Protein AF-A0A7G1KZ80-F1 (afdb_monomer_lite)

pLDDT: mean 76.05, std 14.88, range [41.44, 90.31]

Organism: Aeromonas hydrophila (NCBI:txid644)

Structure (mmCIF, N/CA/C/O backbone):
data_AF-A0A7G1KZ80-F1
#
_entry.id   AF-A0A7G1KZ80-F1
#
loop_
_atom_site.group_PDB
_atom_site.id
_atom_site.type_symbol
_atom_site.label_atom_id
_atom_site.label_alt_id
_atom_site.label_comp_id
_atom_site.label_asym_id
_atom_site.label_entity_id
_atom_site.label_seq_id
_atom_site.pdbx_PDB_ins_code
_atom_site.Cartn_x
_atom_site.Cartn_y
_atom_site.Cartn_z
_atom_site.occupancy
_atom_site.B_iso_or_equiv
_atom_site.auth_seq_id
_atom_site.auth_comp_id
_atom_site.auth_asym_id
_atom_site.auth_atom_id
_atom_site.pdbx_PDB_model_num
ATOM 1 N N . VAL A 1 1 ? 19.749 -8.687 -19.217 1.00 56.44 1 VAL A N 1
ATOM 2 C CA . VAL A 1 1 ? 18.549 -9.549 -19.076 1.00 56.44 1 VAL A CA 1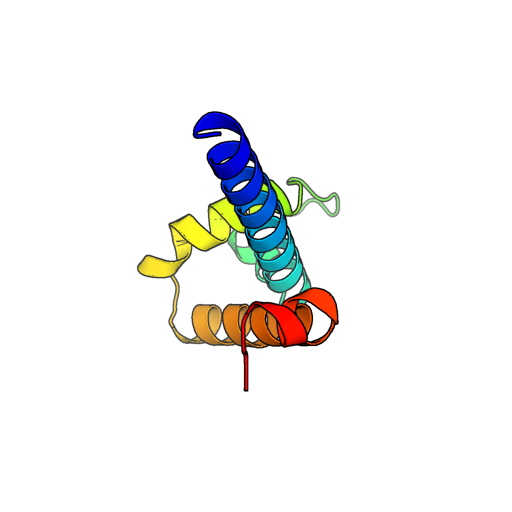
ATOM 3 C C . VAL A 1 1 ? 18.122 -9.828 -17.625 1.00 56.44 1 VAL A C 1
ATOM 5 O O . VAL A 1 1 ? 16.946 -9.660 -17.337 1.00 56.44 1 VAL A O 1
ATOM 8 N N . ARG A 1 2 ? 18.990 -10.240 -16.672 1.00 65.31 2 ARG A N 1
ATOM 9 C CA . ARG A 1 2 ? 18.558 -10.427 -15.254 1.00 65.31 2 ARG A CA 1
ATOM 10 C C . ARG A 1 2 ? 18.270 -9.113 -14.509 1.00 65.31 2 ARG A C 1
ATOM 12 O O . ARG A 1 2 ? 17.324 -9.050 -13.733 1.00 65.31 2 ARG A O 1
ATOM 19 N N . ARG A 1 3 ? 19.068 -8.077 -14.773 1.00 73.62 3 ARG A N 1
ATOM 20 C CA . ARG A 1 3 ? 18.995 -6.765 -14.112 1.00 73.62 3 ARG A CA 1
ATOM 21 C C . ARG A 1 3 ? 17.747 -5.966 -14.507 1.00 73.62 3 ARG A C 1
ATOM 23 O O . ARG A 1 3 ? 17.120 -5.344 -13.661 1.00 73.62 3 ARG A O 1
ATOM 30 N N . ASP A 1 4 ? 17.346 -6.070 -15.768 1.00 78.31 4 ASP A N 1
ATOM 31 C CA . ASP A 1 4 ? 16.205 -5.338 -16.334 1.00 78.31 4 ASP A CA 1
ATOM 32 C C . ASP A 1 4 ? 14.873 -5.803 -15.721 1.00 78.31 4 ASP A C 1
ATOM 34 O O . ASP A 1 4 ? 13.993 -4.999 -15.423 1.00 78.31 4 ASP A O 1
ATOM 38 N N . ARG A 1 5 ? 14.762 -7.105 -15.421 1.00 79.06 5 ARG A N 1
ATOM 39 C CA . ARG A 1 5 ? 13.606 -7.670 -14.710 1.00 79.06 5 ARG A CA 1
ATOM 40 C C . ARG A 1 5 ? 13.525 -7.195 -13.262 1.00 79.06 5 ARG A C 1
ATOM 42 O O . ARG A 1 5 ? 12.435 -6.906 -12.789 1.00 79.06 5 ARG A O 1
ATOM 49 N N . LEU A 1 6 ? 14.662 -7.083 -12.572 1.00 83.44 6 LEU A N 1
ATOM 50 C CA . LEU A 1 6 ? 14.691 -6.584 -11.195 1.00 83.44 6 LEU A CA 1
ATOM 51 C C . LEU A 1 6 ? 14.210 -5.130 -11.129 1.00 83.44 6 LEU A C 1
ATOM 53 O O . LEU A 1 6 ? 13.420 -4.791 -10.256 1.00 83.44 6 LEU A O 1
ATOM 57 N N . PHE A 1 7 ? 14.618 -4.294 -12.086 1.00 84.50 7 PHE A N 1
ATOM 58 C CA . PHE A 1 7 ? 14.126 -2.919 -12.175 1.00 84.50 7 PHE A CA 1
ATOM 59 C C . PHE A 1 7 ? 12.625 -2.846 -12.446 1.00 84.50 7 PHE A C 1
ATOM 61 O O . PHE A 1 7 ? 11.948 -2.026 -11.830 1.00 84.50 7 PHE A O 1
ATOM 68 N N . LEU A 1 8 ? 12.092 -3.727 -13.297 1.00 84.81 8 LEU A N 1
ATOM 69 C CA . LEU A 1 8 ? 10.653 -3.810 -13.537 1.00 84.81 8 LEU A CA 1
ATOM 70 C C . LEU A 1 8 ? 9.883 -4.155 -12.253 1.00 84.81 8 LEU A C 1
ATOM 72 O O . LEU A 1 8 ? 8.913 -3.474 -11.926 1.00 84.81 8 LEU A O 1
ATOM 76 N N . PHE A 1 9 ? 10.331 -5.163 -11.497 1.00 86.75 9 PHE A N 1
ATOM 77 C CA . PHE A 1 9 ? 9.700 -5.529 -10.224 1.00 86.75 9 PHE A CA 1
ATOM 78 C C . PHE A 1 9 ? 9.805 -4.415 -9.184 1.00 86.75 9 PHE A C 1
ATOM 80 O O . PHE A 1 9 ? 8.820 -4.123 -8.511 1.00 86.75 9 PHE A O 1
ATOM 87 N N . SER A 1 10 ? 10.958 -3.755 -9.082 1.00 86.50 10 SER A N 1
ATOM 88 C CA . SER A 1 10 ? 11.143 -2.623 -8.172 1.00 86.50 10 SER A CA 1
ATOM 89 C C . SER A 1 10 ? 10.225 -1.455 -8.529 1.00 86.50 10 SER A C 1
ATOM 91 O O . SER A 1 10 ? 9.564 -0.907 -7.651 1.00 86.50 10 SER A O 1
ATOM 93 N N . ALA A 1 11 ? 10.126 -1.102 -9.813 1.00 87.69 11 ALA A N 1
ATOM 94 C CA . ALA A 1 11 ? 9.218 -0.057 -10.275 1.00 87.69 11 ALA A CA 1
ATOM 95 C C . ALA A 1 11 ? 7.755 -0.423 -9.981 1.00 87.69 11 ALA A C 1
ATOM 97 O O . ALA A 1 11 ? 7.008 0.401 -9.454 1.00 87.69 11 ALA A O 1
ATOM 98 N N . LEU A 1 12 ? 7.361 -1.675 -10.237 1.00 86.38 12 LEU A N 1
ATOM 99 C CA . LEU A 1 12 ? 6.017 -2.164 -9.936 1.00 86.38 12 LEU A CA 1
ATOM 100 C C . LEU A 1 12 ? 5.718 -2.104 -8.431 1.00 86.38 12 LEU A C 1
ATOM 102 O O . LEU A 1 12 ? 4.666 -1.606 -8.038 1.00 86.38 12 LEU A O 1
ATOM 106 N N . ALA A 1 13 ? 6.648 -2.554 -7.587 1.00 89.50 13 ALA A N 1
ATOM 107 C CA . ALA A 1 13 ? 6.509 -2.508 -6.135 1.00 89.50 13 ALA A CA 1
ATOM 108 C C . ALA A 1 13 ? 6.358 -1.067 -5.629 1.00 89.50 13 ALA A C 1
ATOM 110 O O . ALA A 1 13 ? 5.486 -0.797 -4.805 1.00 89.50 13 ALA A O 1
ATOM 111 N N . ILE A 1 14 ? 7.148 -0.126 -6.159 1.00 88.56 14 ILE A N 1
ATOM 112 C CA . ILE A 1 14 ? 7.037 1.299 -5.820 1.00 88.56 14 ILE A CA 1
ATOM 113 C C . ILE A 1 14 ? 5.645 1.833 -6.169 1.00 88.56 14 ILE A C 1
ATOM 115 O O . ILE A 1 14 ? 5.036 2.519 -5.346 1.00 88.56 14 ILE A O 1
ATOM 119 N N . VAL A 1 15 ? 5.111 1.501 -7.347 1.00 88.69 15 VAL A N 1
ATOM 120 C CA . VAL A 1 15 ? 3.768 1.937 -7.760 1.00 88.69 15 VAL A CA 1
ATOM 121 C C . VAL A 1 15 ? 2.687 1.326 -6.865 1.00 88.69 15 VAL A C 1
ATOM 123 O O . VAL A 1 15 ? 1.839 2.059 -6.358 1.00 88.69 15 VAL A O 1
ATOM 126 N N . LEU A 1 16 ? 2.741 0.016 -6.608 1.00 88.56 16 LEU A N 1
ATOM 127 C CA . LEU A 1 16 ? 1.769 -0.680 -5.758 1.00 88.56 16 LEU A CA 1
ATOM 128 C C . LEU A 1 16 ? 1.765 -0.131 -4.327 1.00 88.56 16 LEU A C 1
ATOM 130 O O . LEU A 1 16 ? 0.706 0.182 -3.788 1.00 88.56 16 LEU A O 1
ATOM 134 N N . LEU A 1 17 ? 2.941 0.068 -3.731 1.00 90.31 17 LEU A N 1
ATOM 135 C CA . LEU A 1 17 ? 3.061 0.651 -2.394 1.00 90.31 17 LEU A CA 1
ATOM 136 C C . LEU A 1 17 ? 2.581 2.107 -2.373 1.00 90.31 17 LEU A C 1
ATOM 138 O O . LEU A 1 17 ? 1.900 2.522 -1.442 1.00 90.31 17 LEU A O 1
ATOM 142 N N . THR A 1 18 ? 2.847 2.885 -3.422 1.00 89.75 18 THR A N 1
ATOM 143 C CA . THR A 1 18 ? 2.334 4.261 -3.529 1.00 89.75 18 THR A CA 1
ATOM 144 C C . THR A 1 18 ? 0.804 4.295 -3.582 1.00 89.75 18 THR A C 1
ATOM 146 O O . THR A 1 18 ? 0.183 5.126 -2.916 1.00 89.75 18 THR A O 1
ATOM 149 N N . LEU A 1 19 ? 0.180 3.374 -4.322 1.00 88.56 19 LEU A N 1
ATOM 150 C CA . LEU A 1 19 ? -1.277 3.233 -4.360 1.00 88.56 19 LEU A CA 1
ATOM 151 C C . LEU A 1 19 ? -1.845 2.790 -3.008 1.00 88.56 19 LEU A C 1
ATOM 153 O O . LEU A 1 19 ? -2.873 3.318 -2.590 1.00 88.56 19 LEU A O 1
ATOM 157 N N . LEU A 1 20 ? -1.161 1.888 -2.298 1.00 89.12 20 LEU A N 1
ATOM 158 C CA . LEU A 1 20 ? -1.551 1.464 -0.952 1.00 89.12 20 LEU A CA 1
ATOM 159 C C . LEU A 1 20 ? -1.515 2.632 0.045 1.00 89.12 20 LEU A C 1
ATOM 161 O O . LEU A 1 20 ? -2.449 2.814 0.823 1.00 89.12 20 LEU A O 1
ATOM 165 N N . GLY A 1 21 ? -0.484 3.479 -0.023 1.00 87.81 21 GLY A N 1
ATOM 166 C CA . GLY A 1 21 ? -0.410 4.704 0.776 1.00 87.81 21 GLY A CA 1
ATOM 167 C C . GLY A 1 21 ? -1.549 5.675 0.476 1.00 87.81 21 GLY A C 1
ATOM 168 O O . GLY A 1 21 ? -2.215 6.147 1.393 1.00 87.81 21 GLY A O 1
ATOM 169 N N . LYS A 1 22 ? -1.837 5.909 -0.811 1.00 86.62 22 LYS A N 1
ATOM 170 C CA . LYS A 1 22 ? -2.969 6.742 -1.248 1.00 86.62 22 LYS A CA 1
ATOM 171 C C . LYS A 1 22 ? -4.318 6.180 -0.785 1.00 86.62 22 LYS A C 1
ATOM 173 O O . LYS A 1 22 ? -5.196 6.955 -0.401 1.00 86.62 22 LYS A O 1
ATOM 178 N N . ALA A 1 23 ? -4.490 4.858 -0.807 1.00 87.81 23 ALA A N 1
ATOM 179 C CA . ALA A 1 23 ? -5.686 4.197 -0.294 1.00 87.81 23 ALA A CA 1
ATOM 180 C C . ALA A 1 23 ? -5.861 4.470 1.203 1.00 87.81 23 ALA A C 1
ATOM 182 O O . ALA A 1 23 ? -6.922 4.944 1.601 1.00 87.81 23 ALA A O 1
ATOM 183 N N . GLY A 1 24 ? -4.803 4.275 1.996 1.00 84.88 24 GLY A N 1
ATOM 184 C CA . GLY A 1 24 ? -4.806 4.531 3.438 1.00 84.88 24 GLY A CA 1
ATOM 185 C C . GLY A 1 24 ? -5.064 5.991 3.821 1.00 84.88 24 GLY A C 1
ATOM 186 O O . GLY A 1 24 ? -5.827 6.253 4.750 1.00 84.88 24 GLY A O 1
ATOM 187 N N . ASP A 1 25 ? -4.497 6.946 3.079 1.00 84.06 25 ASP A N 1
ATOM 188 C CA . ASP A 1 25 ? -4.795 8.383 3.220 1.00 84.06 25 ASP A CA 1
ATOM 189 C C . ASP A 1 25 ? -6.290 8.661 2.980 1.00 84.06 25 ASP A C 1
ATOM 191 O O . ASP A 1 25 ? -6.950 9.321 3.779 1.00 84.06 25 ASP A O 1
ATOM 195 N N . SER A 1 26 ? -6.854 8.067 1.923 1.00 82.06 26 SER A N 1
ATOM 196 C CA . SER A 1 26 ? -8.246 8.295 1.506 1.00 82.06 26 SER A CA 1
ATOM 197 C C . SER A 1 26 ? -9.280 7.705 2.468 1.00 82.06 26 SER A C 1
ATOM 199 O O . SER A 1 26 ? -10.392 8.220 2.554 1.00 82.06 26 SER A O 1
ATOM 201 N N . VAL A 1 27 ? -8.932 6.643 3.202 1.00 83.12 27 VAL A N 1
ATOM 202 C CA . VAL A 1 27 ? -9.789 6.063 4.256 1.00 83.12 27 VAL A CA 1
ATOM 203 C C . VAL A 1 27 ? -9.540 6.681 5.636 1.00 83.12 27 VAL A C 1
ATOM 205 O O . VAL A 1 27 ? -10.156 6.274 6.616 1.00 83.12 27 VAL A O 1
ATOM 208 N N . GLY A 1 28 ? -8.647 7.671 5.734 1.00 77.50 28 GLY A N 1
ATOM 209 C CA . GLY A 1 28 ? -8.358 8.380 6.980 1.00 77.50 28 GLY A CA 1
ATOM 210 C C . GLY A 1 28 ? -7.484 7.605 7.971 1.00 77.50 28 GLY A C 1
ATOM 211 O O . GLY A 1 28 ? -7.340 8.040 9.116 1.00 77.50 28 GLY A O 1
ATOM 212 N N . LEU A 1 29 ? -6.859 6.501 7.542 1.00 74.62 29 LEU A N 1
ATOM 213 C CA . LEU A 1 29 ? -5.933 5.717 8.368 1.00 74.62 29 LEU A CA 1
ATOM 214 C C . LEU A 1 29 ? -4.609 6.445 8.629 1.00 74.62 29 LEU A C 1
ATOM 216 O O . LEU A 1 29 ? -3.863 6.042 9.523 1.00 74.62 29 LEU A O 1
ATOM 220 N N . GLU A 1 30 ? -4.339 7.557 7.927 1.00 65.81 30 GLU A N 1
ATOM 221 C CA . GLU A 1 30 ? -3.180 8.413 8.211 1.00 65.81 30 GLU A CA 1
ATOM 222 C C . GLU A 1 30 ? -3.178 8.822 9.692 1.00 65.81 30 GLU A C 1
ATOM 224 O O . GLU A 1 30 ? -2.127 8.827 10.324 1.00 65.81 30 GLU A O 1
ATOM 229 N N . ARG A 1 31 ? -4.360 9.045 10.286 1.00 62.03 31 ARG A N 1
ATOM 230 C CA . ARG A 1 31 ? -4.536 9.404 11.704 1.00 62.03 31 ARG A CA 1
ATOM 231 C C . ARG A 1 31 ? -4.066 8.327 12.682 1.00 62.03 31 ARG A C 1
ATOM 233 O O . ARG A 1 31 ? -3.755 8.649 13.819 1.00 62.03 31 ARG A O 1
ATOM 240 N N . THR A 1 32 ? -4.026 7.062 12.264 1.00 62.69 32 THR A N 1
ATOM 241 C CA . THR A 1 32 ? -3.541 5.950 13.096 1.00 62.69 32 THR A CA 1
ATOM 242 C C . THR A 1 32 ? -2.014 5.847 13.070 1.00 62.69 32 THR A C 1
ATOM 244 O O . THR A 1 32 ? -1.421 5.309 13.998 1.00 62.69 32 THR A O 1
ATOM 247 N N . ILE A 1 33 ? -1.369 6.371 12.023 1.00 59.81 33 ILE A N 1
ATOM 248 C CA . ILE A 1 33 ? 0.093 6.341 11.849 1.00 59.81 33 ILE A CA 1
ATOM 249 C C . ILE A 1 33 ? 0.734 7.657 12.305 1.00 59.81 33 ILE A C 1
ATOM 251 O O . ILE A 1 33 ? 1.866 7.678 12.790 1.00 59.81 33 ILE A O 1
ATOM 255 N N . LYS A 1 34 ? 0.024 8.776 12.153 1.00 54.38 34 LYS A N 1
ATOM 256 C CA . LYS A 1 34 ? 0.489 10.089 12.588 1.00 54.38 34 LYS A CA 1
ATOM 257 C C . LYS A 1 34 ? 0.362 10.213 14.104 1.00 54.38 34 LYS A C 1
ATOM 259 O O . LYS A 1 34 ? -0.730 10.343 14.638 1.00 54.38 34 LYS A O 1
ATOM 264 N N . VAL A 1 35 ? 1.506 10.259 14.780 1.00 53.16 35 VAL A N 1
ATOM 265 C CA . VAL A 1 35 ? 1.589 10.639 16.202 1.00 53.16 35 VAL A CA 1
ATOM 266 C C . VAL A 1 35 ? 1.410 12.158 16.374 1.00 53.16 35 VAL A C 1
ATOM 268 O O . VAL A 1 35 ? 0.958 12.625 17.412 1.00 53.16 35 VAL A O 1
ATOM 271 N N . ASN A 1 36 ? 1.709 12.941 15.331 1.00 49.06 36 ASN A N 1
ATOM 272 C CA . ASN A 1 36 ? 1.569 14.397 15.336 1.00 49.06 36 ASN A CA 1
ATOM 273 C C . ASN A 1 36 ? 0.201 14.846 14.793 1.00 49.06 36 ASN A C 1
ATOM 275 O O . ASN A 1 36 ? -0.157 14.529 13.660 1.00 49.06 36 ASN A O 1
ATOM 279 N N . THR A 1 37 ? -0.496 15.702 15.546 1.00 51.59 37 THR A N 1
ATOM 280 C CA . THR A 1 37 ? -1.758 16.394 15.191 1.00 51.59 37 THR A CA 1
ATOM 281 C C . THR A 1 37 ? -1.605 17.481 14.111 1.00 51.59 37 THR A C 1
ATOM 283 O O . THR A 1 37 ? -2.536 18.234 13.824 1.00 51.59 37 THR A O 1
ATOM 286 N N . SER A 1 38 ? -0.433 17.570 13.477 1.00 48.94 38 SER A N 1
ATOM 287 C CA . SER A 1 38 ? -0.115 18.547 12.434 1.00 48.94 38 SER A CA 1
ATOM 288 C C . SER A 1 38 ? -0.877 18.277 11.127 1.00 48.94 38 SER A C 1
ATOM 290 O O . SER A 1 38 ? -0.891 17.158 10.602 1.00 48.94 38 SER A O 1
ATOM 292 N N . LYS A 1 39 ? -1.462 19.342 10.554 1.00 52.56 39 LYS A N 1
ATOM 293 C CA . LYS A 1 39 ? -2.198 19.327 9.274 1.00 52.56 39 LYS A CA 1
ATOM 294 C C . LYS A 1 39 ? -1.310 19.089 8.038 1.00 52.56 39 LYS A C 1
ATOM 296 O O . LYS A 1 39 ? -1.847 18.871 6.959 1.00 52.56 39 LYS A O 1
ATOM 301 N N . SER A 1 40 ? 0.021 19.110 8.165 1.00 54.69 40 SER A N 1
ATOM 302 C CA . SER A 1 40 ? 0.943 18.889 7.036 1.00 54.69 40 SER A CA 1
ATOM 303 C C . SER A 1 40 ? 1.239 17.400 6.836 1.00 54.69 40 SER A C 1
ATOM 305 O O . SER A 1 40 ? 1.501 16.696 7.814 1.00 54.69 40 SER A O 1
ATOM 307 N N . ARG A 1 41 ? 1.190 16.886 5.596 1.00 57.72 41 ARG A N 1
ATOM 308 C CA . ARG A 1 41 ? 1.548 15.485 5.285 1.00 57.72 41 ARG A CA 1
ATOM 309 C C . ARG A 1 41 ? 2.989 15.208 5.712 1.00 57.72 41 ARG A C 1
ATOM 311 O O . ARG A 1 41 ? 3.921 15.811 5.194 1.00 57.72 41 ARG A O 1
ATOM 318 N N . THR A 1 42 ? 3.173 14.276 6.643 1.00 62.97 42 THR A N 1
ATOM 319 C CA . THR A 1 42 ? 4.500 13.948 7.196 1.00 62.97 42 THR A CA 1
ATOM 320 C C . THR A 1 42 ? 5.248 12.926 6.340 1.00 62.97 42 THR A C 1
ATOM 322 O O . THR A 1 42 ? 6.475 12.897 6.333 1.00 62.97 42 THR A O 1
ATOM 325 N N . TYR A 1 43 ? 4.521 12.098 5.588 1.00 74.00 43 TYR A N 1
ATOM 326 C CA . TYR A 1 43 ? 5.092 11.017 4.792 1.00 74.00 43 TYR A CA 1
ATOM 327 C C . TYR A 1 43 ? 4.629 11.100 3.338 1.00 74.00 43 TYR A C 1
ATOM 329 O O . TYR A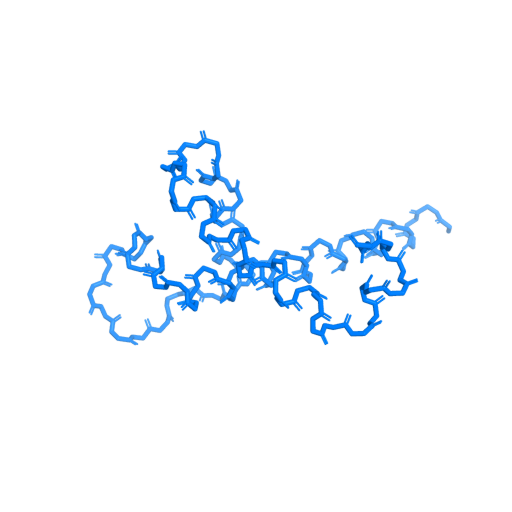 1 43 ? 3.479 11.440 3.058 1.00 74.00 43 TYR A O 1
ATOM 337 N N . SER A 1 44 ? 5.519 10.744 2.408 1.00 83.56 44 SER A N 1
ATOM 338 C CA . SER A 1 44 ? 5.131 10.481 1.022 1.00 83.56 44 SER A CA 1
ATOM 339 C C . SER A 1 44 ? 4.219 9.253 0.954 1.00 83.56 44 SER A C 1
ATOM 341 O O . SER A 1 44 ? 4.312 8.361 1.799 1.00 83.56 44 SER A O 1
ATOM 343 N N . PHE A 1 45 ? 3.373 9.159 -0.075 1.00 83.31 45 PHE A N 1
ATOM 344 C CA . PHE A 1 45 ? 2.479 8.009 -0.247 1.00 83.31 45 PHE A CA 1
ATOM 345 C C . PHE A 1 45 ? 3.223 6.677 -0.326 1.00 83.31 45 PHE A C 1
ATOM 347 O O . PHE A 1 45 ? 2.787 5.706 0.276 1.00 83.31 45 PHE A O 1
ATOM 354 N N . PHE A 1 46 ? 4.379 6.631 -0.990 1.00 84.75 46 PHE A N 1
ATOM 355 C CA . PHE A 1 46 ? 5.218 5.433 -0.989 1.00 84.75 46 PHE A CA 1
ATOM 356 C C . PHE A 1 46 ? 5.592 5.008 0.439 1.00 84.75 46 PHE A C 1
ATOM 358 O O . PHE A 1 46 ? 5.421 3.850 0.813 1.00 84.75 46 PHE A O 1
ATOM 365 N N . ARG A 1 47 ? 6.042 5.958 1.269 1.00 84.19 47 ARG A N 1
ATOM 366 C CA . ARG A 1 47 ? 6.449 5.676 2.649 1.00 84.19 47 ARG A CA 1
ATOM 367 C C . ARG A 1 47 ? 5.259 5.302 3.534 1.00 84.19 47 ARG A C 1
ATOM 369 O O . ARG A 1 47 ? 5.387 4.380 4.330 1.00 84.19 47 ARG A O 1
ATOM 376 N N . GLN A 1 48 ? 4.103 5.944 3.352 1.00 85.56 48 GLN A N 1
ATOM 377 C CA . GLN A 1 48 ? 2.854 5.522 3.994 1.00 85.56 48 GLN A CA 1
ATOM 378 C C . GLN A 1 48 ? 2.483 4.087 3.598 1.00 85.56 48 GLN A C 1
ATOM 380 O O . GLN A 1 48 ? 2.172 3.278 4.462 1.00 85.56 48 GLN A O 1
ATOM 385 N N . GLY A 1 49 ? 2.576 3.747 2.312 1.00 88.19 49 GLY A N 1
ATOM 386 C CA . GLY A 1 49 ? 2.307 2.407 1.799 1.00 88.19 49 GLY A CA 1
ATOM 387 C C . GLY A 1 49 ? 3.207 1.333 2.391 1.00 88.19 49 GLY A C 1
ATOM 388 O O . GLY A 1 49 ? 2.719 0.281 2.789 1.00 88.19 49 GLY A O 1
ATOM 389 N N . VAL A 1 50 ? 4.508 1.612 2.516 1.00 89.25 50 VAL A N 1
ATOM 390 C CA . VAL A 1 50 ? 5.452 0.712 3.199 1.00 89.25 50 VAL A CA 1
ATOM 391 C C . VAL A 1 50 ? 5.036 0.486 4.654 1.00 89.25 50 VAL A C 1
ATOM 393 O O . VAL A 1 50 ? 5.025 -0.656 5.109 1.00 89.25 50 VAL A O 1
ATOM 396 N N . ILE A 1 51 ? 4.650 1.545 5.372 1.00 88.00 51 ILE A N 1
ATOM 397 C CA . ILE A 1 51 ? 4.193 1.434 6.764 1.00 88.00 51 ILE A CA 1
ATOM 398 C C . ILE A 1 51 ? 2.907 0.602 6.840 1.00 88.00 51 ILE A C 1
ATOM 400 O O . ILE A 1 51 ? 2.835 -0.323 7.645 1.00 88.00 51 ILE A O 1
ATOM 404 N N . TYR A 1 52 ? 1.916 0.866 5.983 1.00 87.31 52 TYR A N 1
ATOM 405 C CA . TYR A 1 52 ? 0.686 0.071 5.937 1.00 87.31 52 TYR A CA 1
ATOM 406 C C . TYR A 1 52 ? 0.961 -1.403 5.643 1.00 87.31 52 TYR A C 1
ATOM 408 O O . TYR A 1 52 ? 0.390 -2.263 6.304 1.00 87.31 52 TYR A O 1
ATOM 416 N N . TYR A 1 53 ? 1.864 -1.703 4.708 1.00 88.50 53 TYR A N 1
ATOM 41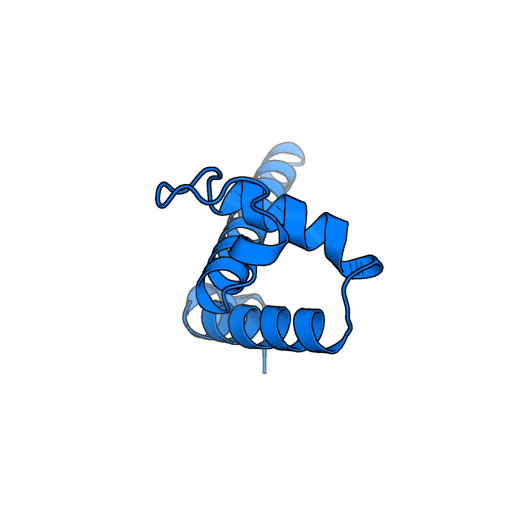7 C CA . TYR A 1 53 ? 2.248 -3.076 4.388 1.00 88.50 53 TYR A CA 1
ATOM 418 C C . TYR A 1 53 ? 2.889 -3.794 5.586 1.00 88.50 53 TYR A C 1
ATOM 420 O O . TYR A 1 53 ? 2.562 -4.942 5.870 1.00 88.50 53 TYR A O 1
ATOM 428 N N . GLN A 1 54 ? 3.755 -3.109 6.337 1.00 88.00 54 GLN A N 1
ATOM 429 C CA . GLN A 1 54 ? 4.353 -3.656 7.560 1.00 88.00 54 GLN A CA 1
ATOM 430 C C . GLN A 1 54 ? 3.344 -3.812 8.706 1.00 88.00 54 GLN A C 1
ATOM 432 O O . GLN A 1 54 ? 3.488 -4.713 9.532 1.00 88.00 54 GLN A O 1
ATOM 437 N N . LEU A 1 55 ? 2.335 -2.940 8.771 1.00 86.25 55 LEU A N 1
ATOM 438 C CA . LEU A 1 55 ? 1.288 -2.975 9.793 1.00 86.25 55 LEU A CA 1
ATOM 439 C C . LEU A 1 55 ? 0.186 -3.989 9.487 1.00 86.25 55 LEU A C 1
ATOM 441 O O . LEU A 1 55 ? -0.467 -4.437 10.423 1.00 86.25 55 LEU A O 1
ATOM 445 N N . LEU A 1 56 ? 0.003 -4.371 8.223 1.00 84.25 56 LEU A N 1
ATOM 446 C CA . LEU A 1 56 ? -1.058 -5.261 7.740 1.00 84.25 56 LEU A CA 1
ATOM 447 C C . LEU A 1 56 ? -1.229 -6.539 8.590 1.00 84.25 56 LEU A C 1
ATOM 449 O O . LEU A 1 56 ? -2.359 -6.816 8.984 1.00 84.25 56 LEU A O 1
ATOM 453 N N . PRO A 1 57 ? -0.158 -7.259 8.994 1.00 84.00 57 PRO A N 1
ATOM 454 C CA . PRO A 1 57 ? -0.280 -8.458 9.833 1.00 84.00 57 PRO A CA 1
ATOM 455 C C . PRO A 1 57 ? -0.792 -8.198 11.257 1.00 84.00 57 PRO A C 1
ATOM 457 O O . PRO A 1 57 ? -1.294 -9.105 11.909 1.00 84.00 57 PRO A O 1
ATOM 460 N N . LYS A 1 58 ? -0.622 -6.974 11.770 1.00 84.88 58 LYS A N 1
ATOM 461 C CA . LYS A 1 58 ? -1.031 -6.559 13.125 1.00 84.88 58 LYS A CA 1
ATOM 462 C C . LYS A 1 58 ? -2.240 -5.621 13.104 1.00 84.88 58 LYS A C 1
ATOM 464 O O . LYS A 1 58 ? -2.650 -5.106 14.144 1.00 84.88 58 LYS A O 1
ATOM 469 N N . MET A 1 59 ? -2.771 -5.336 11.920 1.00 82.31 59 MET A N 1
ATOM 470 C CA . MET A 1 59 ? -3.846 -4.383 11.721 1.00 82.31 59 MET A CA 1
ATOM 471 C C . MET A 1 59 ? -5.173 -5.006 12.144 1.00 82.31 59 MET A C 1
ATOM 473 O O . MET A 1 59 ? -5.409 -6.191 11.932 1.00 82.31 59 MET A O 1
ATOM 477 N N . LYS A 1 60 ? -6.073 -4.197 12.714 1.00 85.62 60 LYS A N 1
ATOM 478 C CA . LYS A 1 60 ? -7.454 -4.640 12.936 1.00 85.62 60 LYS A CA 1
ATOM 479 C C . LYS A 1 60 ? -8.079 -5.015 11.597 1.00 85.62 60 LYS A C 1
ATOM 481 O O . LYS A 1 60 ? -7.995 -4.235 10.650 1.00 85.62 60 LYS A O 1
ATOM 486 N N . GLU A 1 61 ? -8.755 -6.153 11.552 1.00 84.06 61 GLU A N 1
ATOM 487 C CA . GLU A 1 61 ? -9.314 -6.717 10.322 1.00 84.06 61 GLU A CA 1
ATOM 488 C C . GLU A 1 61 ? -10.249 -5.740 9.594 1.00 84.06 61 GLU A C 1
ATOM 490 O O . GLU A 1 61 ? -10.098 -5.525 8.397 1.00 84.06 61 GLU A O 1
ATOM 495 N N . ALA A 1 62 ? -11.106 -5.016 10.323 1.00 83.56 62 ALA A N 1
ATOM 496 C CA . ALA A 1 62 ? -11.961 -3.971 9.749 1.00 83.56 62 ALA A CA 1
ATOM 497 C C . ALA A 1 62 ? -11.173 -2.870 9.007 1.00 83.56 62 ALA A C 1
ATOM 499 O O . ALA A 1 62 ? -11.582 -2.412 7.940 1.00 83.56 62 ALA A O 1
ATOM 500 N N . ASN A 1 63 ? -10.015 -2.468 9.541 1.00 84.31 63 ASN A N 1
ATOM 501 C CA . ASN A 1 63 ? -9.156 -1.467 8.910 1.00 84.31 63 ASN A CA 1
ATOM 502 C C . ASN A 1 63 ? -8.402 -2.054 7.710 1.00 84.31 63 ASN A C 1
ATOM 504 O O . ASN A 1 63 ? -8.208 -1.354 6.718 1.00 84.31 63 ASN A O 1
ATOM 508 N N . ALA A 1 64 ? -7.993 -3.324 7.792 1.00 85.50 64 ALA A N 1
ATOM 509 C CA . ALA A 1 64 ? -7.347 -4.028 6.691 1.00 85.50 64 ALA A CA 1
ATOM 510 C C . ALA A 1 64 ? -8.308 -4.194 5.504 1.00 85.50 64 ALA A C 1
ATOM 512 O O . ALA A 1 64 ? -7.940 -3.876 4.377 1.00 85.50 64 ALA A O 1
ATOM 513 N N . VAL A 1 65 ? -9.558 -4.595 5.756 1.00 87.88 65 VAL A N 1
ATOM 514 C CA . VAL A 1 65 ? -10.603 -4.704 4.728 1.00 87.88 65 VAL A CA 1
ATOM 515 C C . VAL A 1 65 ? -10.868 -3.347 4.077 1.00 87.88 65 VAL A C 1
ATOM 517 O O . VAL A 1 65 ? -10.853 -3.249 2.854 1.00 87.88 65 VAL A O 1
ATOM 520 N N . LEU A 1 66 ? -11.029 -2.283 4.870 1.00 86.81 66 LEU A N 1
ATOM 521 C CA . LEU A 1 66 ? -11.280 -0.935 4.349 1.00 86.81 66 LEU A CA 1
ATOM 522 C C . LEU A 1 66 ? -10.117 -0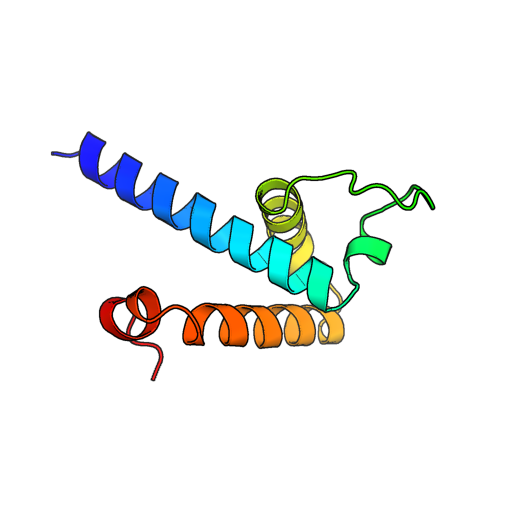.412 3.487 1.00 86.81 66 LEU A C 1
ATOM 524 O O . LEU A 1 66 ? -10.332 0.180 2.426 1.00 86.81 66 LEU A O 1
ATOM 528 N N . LEU A 1 67 ? -8.880 -0.649 3.932 1.00 88.19 67 LEU A N 1
ATOM 529 C CA . LEU A 1 67 ? -7.672 -0.307 3.185 1.00 88.19 67 LEU A CA 1
ATOM 530 C C . LEU A 1 67 ? -7.606 -1.074 1.858 1.00 88.19 67 LEU A C 1
ATOM 532 O O . LEU A 1 67 ? -7.339 -0.473 0.815 1.00 88.19 67 LEU A O 1
ATOM 536 N N . MET A 1 68 ? -7.863 -2.384 1.893 1.00 89.06 68 MET A N 1
ATOM 537 C CA . MET A 1 68 ? -7.800 -3.251 0.719 1.00 89.06 68 MET A CA 1
ATOM 538 C C . MET A 1 68 ? -8.916 -2.961 -0.287 1.00 89.06 68 MET A C 1
ATOM 540 O O . MET A 1 68 ? -8.644 -2.948 -1.484 1.00 89.06 68 MET A O 1
ATOM 544 N N . ASP A 1 69 ? -10.132 -2.647 0.162 1.00 89.44 69 ASP A N 1
ATOM 545 C CA . ASP A 1 69 ? -11.242 -2.263 -0.718 1.00 89.44 69 ASP A CA 1
ATOM 546 C C . ASP A 1 69 ? -10.902 -1.002 -1.528 1.00 89.44 69 ASP A C 1
ATOM 548 O O . ASP A 1 69 ? -10.971 -0.991 -2.762 1.00 89.44 69 ASP A O 1
ATOM 552 N N . LYS A 1 70 ? -10.395 0.044 -0.859 1.00 88.31 70 LYS A N 1
ATOM 553 C CA . LYS A 1 70 ? -9.937 1.254 -1.558 1.00 88.31 70 LYS A CA 1
ATOM 554 C C . LYS A 1 70 ? -8.704 1.022 -2.415 1.00 88.31 70 LYS A C 1
ATOM 556 O O . LYS A 1 70 ? -8.582 1.633 -3.478 1.00 88.31 70 LYS A O 1
ATOM 561 N N . PHE A 1 71 ? -7.798 0.149 -1.994 1.00 88.50 71 PHE A N 1
ATOM 562 C CA . PHE A 1 71 ? -6.652 -0.232 -2.809 1.00 88.50 71 PHE A CA 1
ATOM 563 C C . PHE A 1 71 ? -7.094 -0.913 -4.113 1.00 88.50 71 PHE A C 1
ATOM 565 O O . PHE A 1 71 ? -6.645 -0.514 -5.189 1.00 88.50 71 PHE A O 1
ATOM 572 N N . ILE A 1 72 ? -8.040 -1.855 -4.043 1.00 87.00 72 ILE A N 1
ATOM 573 C CA . ILE A 1 72 ? -8.639 -2.514 -5.212 1.00 87.00 72 ILE A CA 1
ATOM 574 C C . ILE A 1 72 ? -9.373 -1.495 -6.087 1.00 87.00 72 ILE A C 1
ATOM 576 O O . ILE A 1 72 ? -9.216 -1.517 -7.308 1.00 87.00 72 ILE A O 1
ATOM 580 N N . TYR A 1 73 ? -10.119 -0.561 -5.491 1.00 86.75 73 TYR A N 1
ATOM 581 C CA . TYR A 1 73 ? -10.764 0.528 -6.226 1.00 86.75 73 TYR A CA 1
ATOM 582 C C . TYR A 1 73 ? -9.751 1.335 -7.054 1.00 86.75 73 TYR A C 1
ATOM 584 O O . TYR A 1 73 ? -9.961 1.552 -8.249 1.00 86.75 73 TYR A O 1
ATOM 592 N N . TYR A 1 74 ? -8.622 1.737 -6.460 1.00 84.12 74 TYR A N 1
ATOM 593 C CA . TYR A 1 74 ? -7.586 2.473 -7.188 1.00 84.12 74 TYR A CA 1
ATOM 594 C C . TYR A 1 74 ? -6.866 1.621 -8.235 1.00 84.12 74 TYR A C 1
ATOM 596 O O . TYR A 1 74 ? -6.551 2.131 -9.310 1.00 84.12 74 TYR A O 1
ATOM 604 N N . LEU A 1 75 ? -6.649 0.332 -7.970 1.00 83.19 75 LEU A N 1
ATOM 605 C CA . LEU A 1 75 ? -6.104 -0.595 -8.961 1.00 83.19 75 LEU A CA 1
ATOM 606 C C . LEU A 1 75 ? -7.018 -0.726 -10.185 1.00 83.19 75 LEU A C 1
ATOM 608 O O . LEU A 1 75 ? -6.533 -0.649 -11.312 1.00 83.19 75 LEU A O 1
ATOM 612 N N . LYS A 1 76 ? -8.336 -0.852 -9.979 1.00 79.38 76 LYS A N 1
ATOM 613 C CA . LYS A 1 76 ? -9.332 -0.964 -11.060 1.00 79.38 76 LYS A CA 1
ATOM 614 C C . LYS A 1 76 ? -9.450 0.310 -11.906 1.00 79.38 76 LYS A C 1
ATOM 616 O O . LYS A 1 76 ? -9.772 0.228 -13.087 1.00 79.38 76 LYS A O 1
ATOM 621 N N . GLN A 1 77 ? -9.165 1.480 -11.331 1.00 76.62 77 GLN A N 1
ATOM 622 C CA . GLN A 1 77 ? -9.174 2.767 -12.041 1.00 76.62 77 GLN A CA 1
ATOM 623 C C . GLN A 1 77 ? -7.994 2.915 -13.022 1.00 76.62 77 GLN A C 1
ATOM 625 O O . GLN A 1 77 ? -8.101 3.614 -14.032 1.00 76.62 77 GLN A O 1
ATOM 630 N N . HIS A 1 78 ? -6.866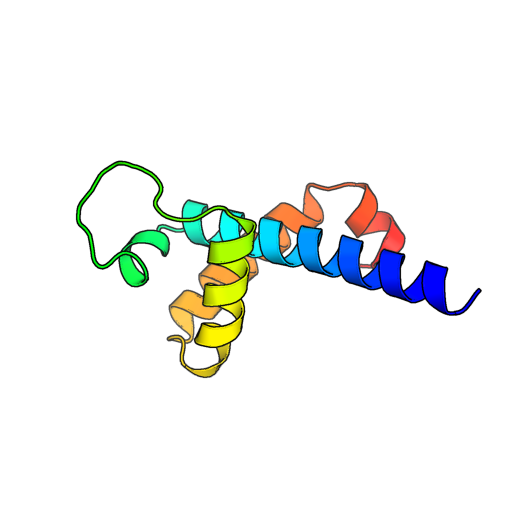 2.243 -12.777 1.00 69.75 78 HIS A N 1
ATOM 631 C CA . HIS A 1 78 ? -5.722 2.280 -13.683 1.00 69.75 78 HIS A CA 1
ATOM 632 C C . HIS A 1 78 ? -5.846 1.195 -14.770 1.00 69.75 78 HIS A C 1
ATOM 634 O O . HIS A 1 78 ? -5.465 0.047 -14.562 1.00 69.75 78 HIS A O 1
ATOM 640 N N . ARG A 1 79 ? -6.303 1.584 -15.976 1.00 53.44 79 ARG A N 1
ATOM 641 C CA . ARG A 1 79 ? -6.507 0.723 -17.177 1.00 53.44 79 ARG A CA 1
ATOM 642 C C . ARG A 1 79 ? -5.353 -0.233 -17.520 1.00 53.44 79 ARG A C 1
ATOM 644 O O . ARG A 1 79 ? -5.590 -1.252 -18.165 1.00 53.44 79 ARG A O 1
ATOM 651 N N . LEU A 1 80 ? -4.118 0.084 -17.123 1.00 52.88 80 LEU A N 1
ATOM 652 C CA . LEU A 1 80 ? -2.958 -0.791 -17.317 1.00 52.88 80 LEU A CA 1
ATOM 653 C C . LEU A 1 80 ? -3.014 -2.037 -16.421 1.00 52.88 80 LEU A C 1
ATOM 655 O O . LEU A 1 80 ? -2.675 -3.118 -16.892 1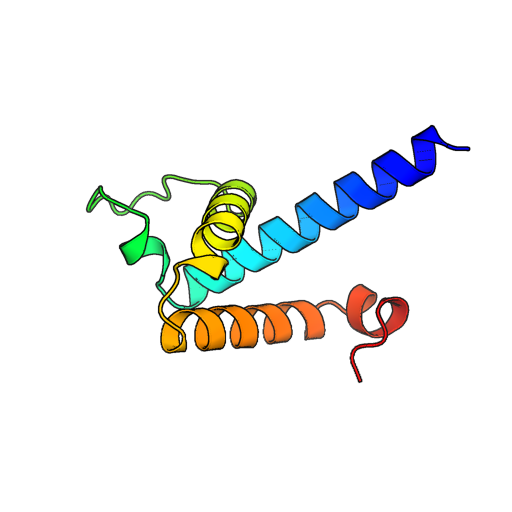.00 52.88 80 LEU A O 1
ATOM 659 N N . TYR A 1 81 ? -3.505 -1.922 -15.185 1.00 52.25 81 TYR A N 1
ATOM 660 C CA . TYR A 1 81 ? -3.565 -3.019 -14.213 1.00 52.25 81 TYR A CA 1
ATOM 661 C C . TYR A 1 81 ? -4.689 -4.011 -14.532 1.00 52.25 81 TYR A C 1
ATOM 663 O O . TYR A 1 81 ? -4.456 -5.217 -14.523 1.00 52.25 81 TYR A O 1
ATOM 671 N N . THR A 1 82 ? -5.868 -3.533 -14.937 1.00 50.62 82 THR A N 1
ATOM 672 C CA . THR A 1 82 ? -6.995 -4.395 -15.347 1.00 50.62 82 THR A CA 1
ATOM 673 C C . THR A 1 82 ? -6.637 -5.306 -16.524 1.00 50.62 82 THR A C 1
ATOM 675 O O . THR A 1 82 ? -7.106 -6.436 -16.599 1.00 50.62 82 THR A O 1
ATOM 678 N N . ARG A 1 83 ? -5.775 -4.836 -17.437 1.00 43.09 83 ARG A N 1
ATOM 679 C CA . ARG A 1 83 ? -5.422 -5.565 -18.663 1.00 43.09 83 ARG A CA 1
ATOM 680 C C . ARG A 1 83 ? -4.164 -6.431 -18.540 1.00 43.09 83 ARG A C 1
ATOM 682 O O . ARG A 1 83 ? -4.021 -7.362 -19.321 1.00 43.09 83 ARG A O 1
ATOM 689 N N . THR A 1 84 ? -3.268 -6.144 -17.591 1.00 50.00 84 THR A N 1
ATOM 690 C CA . THR A 1 84 ? -2.017 -6.913 -17.400 1.00 50.00 84 THR A CA 1
ATOM 691 C C . THR A 1 84 ? -2.020 -7.830 -16.181 1.00 50.00 84 THR A C 1
ATOM 693 O O . THR A 1 84 ? -1.329 -8.842 -16.211 1.00 50.00 84 THR A O 1
ATOM 696 N N . LEU A 1 85 ? -2.789 -7.523 -15.130 1.00 51.19 85 LEU A N 1
ATOM 697 C CA . LEU A 1 85 ? -2.814 -8.305 -13.886 1.00 51.19 85 LEU A CA 1
ATOM 698 C C . LEU A 1 85 ? -4.080 -9.150 -13.699 1.00 51.19 85 LEU A C 1
ATOM 700 O O . LEU A 1 85 ? -4.188 -9.836 -12.690 1.00 51.19 85 LEU A O 1
ATOM 704 N N . GLY A 1 86 ? -5.006 -9.146 -14.665 1.00 43.00 86 GLY A N 1
ATOM 705 C CA . GLY A 1 86 ? -6.125 -10.094 -14.695 1.00 43.00 86 GLY A CA 1
ATOM 706 C C . GLY A 1 86 ? -7.025 -10.031 -13.460 1.00 43.00 86 GLY A C 1
ATOM 707 O O . GLY A 1 86 ? -7.442 -11.068 -12.956 1.00 43.00 86 GLY A O 1
ATOM 708 N N . ILE A 1 87 ? -7.302 -8.830 -12.943 1.00 50.69 87 ILE A N 1
ATOM 709 C CA . ILE A 1 87 ? -8.300 -8.658 -11.882 1.00 50.69 87 ILE A CA 1
ATOM 710 C C . ILE A 1 87 ? -9.675 -8.682 -12.560 1.00 50.69 87 ILE A C 1
ATOM 712 O O . ILE A 1 87 ? -10.128 -7.654 -13.069 1.00 50.69 87 ILE A O 1
ATOM 716 N N . ILE A 1 88 ? -10.263 -9.880 -12.622 1.00 41.44 88 ILE A N 1
ATOM 717 C CA . ILE A 1 88 ? -11.652 -10.150 -13.027 1.00 41.44 88 ILE A CA 1
ATOM 718 C C . ILE A 1 88 ? -12.572 -9.807 -11.852 1.00 41.44 88 ILE A C 1
ATOM 720 O O . ILE A 1 88 ? -12.240 -10.204 -10.712 1.00 41.44 88 ILE A O 1
#

Foldseek 3Di:
DVVVVVVVVVVVLQVLLLLLLVLCVVLVVVVVVDPDPDPDDPDHSSVSSVVCVVCLVVDDPVSNVSSVVSSVVVLVVPPVNVVPVVPD

Secondary structure (DSSP, 8-state):
-HHHHHHHHHHHHHHHHHHHHHHHHHTTTHHHH--S--SS--S-HHHHHHHHHHHGGGS-HHHHHHHHHHHHHHHHHSHHHHHHS---

Sequence (88 aa):
VRRDRLFLFSALAIVLLTLLGKAGDSVGLERTIKVNTSKSRTYSFFRQGVIYYQLLPKMKEANAVLLMDKFIYYLKQHRLYTRTLGII

Radius of gyration: 14.31 Å; chains: 1; bounding box: 31×30×35 Å